Protein AF-A0A354PA41-F1 (afdb_monomer)

Secondary structure (DSSP, 8-state):
-THHHHHHHHHHHHHHHHHS-GGGS-HHHHHHHHHHHHHHHHHHHHTT-TT-HHHHHHHHHHHHHHHHHHHHHHHT-HHHHHHHHHHHHHHHHHHHHHH-

Sequence (100 aa):
MTEHIAKPAIEDLLYAINSKSAAKLDWERVKSKSLAISEVGNLQMLRGTRGQPERVAVSESLRDHGKSLFEVAESRDVAVAKSRLEAISENCTNCHRAYR

Radius of gyration: 13.38 Å; Cα contacts (8 Å, |Δi|>4): 105; chains: 1; bounding box: 33×23×35 Å

pLDDT: mean 90.57, std 8.16, range [57.62, 98.25]

Nearest PDB structures (foldseek):
  6dhz-assembly1_C-2  TM=7.092E-01  e=7.870E-03  Escherichia coli
  7n8o-assembly1_Q  TM=7.412E-01  e=2.430E-01  Synechocystis sp. PCC 6803 substr. Kazusa
  7a73-assembly1_A  TM=7.491E-01  e=7.758E-01  Nostoc sp. PCC 7120 = FACHB-418
  5zkb-assembly1_A  TM=6.213E-01  e=4.119E-01  Homo sapiens
  5zk8-assembly1_A  TM=7.309E-01  e=1.183E+00  Homo sapiens

Foldseek 3Di:
DLCVQLVVLLVQLCCQLVVDDLVPGPLVSQLVSLQSQLVSLVVQLVPDCVVPVVSNVLSNQSNVLSVVLNVVSVVSDSVVNVVSSVSNVVSVVVSVVVPD

Mean predicted aligned error: 3.65 Å

Structure (mmCIF, N/CA/C/O backbone):
data_AF-A0A354PA41-F1
#
_entry.id   AF-A0A354PA41-F1
#
loop_
_atom_site.group_PDB
_atom_site.id
_atom_site.type_symbol
_atom_site.label_atom_id
_atom_site.label_alt_id
_atom_site.label_comp_id
_atom_site.label_asym_id
_atom_site.label_entity_id
_atom_site.label_seq_id
_atom_site.pdbx_PDB_ins_code
_atom_site.Cartn_x
_atom_site.Cartn_y
_atom_site.Cartn_z
_atom_site.occupancy
_atom_site.B_iso_or_equiv
_atom_site.auth_seq_id
_atom_site.auth_comp_id
_atom_site.auth_asym_id
_atom_site.auth_atom_id
_atom_site.pdbx_PDB_model_num
ATOM 1 N N . MET A 1 1 ? 2.596 4.500 17.364 1.00 57.62 1 MET A N 1
ATOM 2 C CA . MET A 1 1 ? 3.365 3.249 17.148 1.00 57.62 1 MET A CA 1
ATOM 3 C C . MET A 1 1 ? 3.324 2.808 15.688 1.00 57.62 1 MET A C 1
ATOM 5 O O . MET A 1 1 ? 4.377 2.792 15.076 1.00 57.62 1 MET A O 1
ATOM 9 N N . THR A 1 2 ? 2.153 2.532 15.102 1.00 78.75 2 THR A N 1
ATOM 10 C CA . THR A 1 2 ? 2.010 2.185 13.667 1.00 78.75 2 THR A CA 1
ATOM 11 C C . THR A 1 2 ? 2.509 3.276 12.714 1.00 78.75 2 THR A C 1
ATOM 13 O O . THR A 1 2 ? 3.029 2.965 11.651 1.00 78.75 2 THR A O 1
ATOM 16 N N . GLU A 1 3 ? 2.442 4.547 13.112 1.00 81.25 3 GLU A N 1
ATOM 17 C CA . GLU A 1 3 ? 3.012 5.670 12.351 1.00 81.25 3 GLU A CA 1
ATOM 18 C C . GLU A 1 3 ? 4.522 5.535 12.097 1.00 81.25 3 GLU A C 1
ATOM 20 O O . GLU A 1 3 ? 4.982 5.877 11.012 1.00 81.25 3 GLU A O 1
ATOM 25 N N . HIS A 1 4 ? 5.287 4.966 13.038 1.00 87.12 4 HIS A N 1
ATOM 26 C CA . HIS A 1 4 ? 6.726 4.727 12.852 1.00 87.12 4 HIS A CA 1
ATOM 27 C C . HIS A 1 4 ? 7.023 3.603 11.849 1.00 87.12 4 HIS A C 1
ATOM 29 O O . HIS A 1 4 ? 8.166 3.455 11.434 1.00 87.12 4 HIS A O 1
ATOM 35 N N . ILE A 1 5 ? 6.009 2.826 11.457 1.00 89.88 5 ILE A N 1
ATOM 36 C CA . ILE A 1 5 ? 6.094 1.823 10.390 1.00 89.88 5 ILE A CA 1
ATOM 37 C C . ILE A 1 5 ? 5.605 2.445 9.077 1.00 89.88 5 ILE A C 1
ATOM 39 O O . ILE A 1 5 ? 6.304 2.400 8.068 1.00 89.88 5 ILE A O 1
ATOM 43 N N . ALA A 1 6 ? 4.421 3.066 9.097 1.00 91.44 6 ALA A N 1
ATOM 44 C CA . ALA A 1 6 ? 3.757 3.558 7.892 1.00 91.44 6 ALA A CA 1
ATOM 45 C C . ALA A 1 6 ? 4.466 4.748 7.243 1.00 91.44 6 ALA A C 1
ATOM 47 O O . ALA A 1 6 ? 4.643 4.758 6.028 1.00 91.44 6 ALA A O 1
ATOM 48 N N . LYS A 1 7 ? 4.889 5.740 8.037 1.00 91.62 7 LYS A N 1
ATOM 49 C CA . LYS A 1 7 ? 5.518 6.959 7.515 1.00 91.62 7 LYS A CA 1
ATOM 50 C C . LYS A 1 7 ? 6.789 6.665 6.703 1.00 91.62 7 LYS A C 1
ATOM 52 O O . LYS A 1 7 ? 6.803 7.018 5.526 1.00 91.62 7 LYS A O 1
ATOM 57 N N . PRO A 1 8 ? 7.810 5.972 7.248 1.00 94.75 8 PRO A N 1
ATOM 58 C CA . PRO A 1 8 ? 9.009 5.677 6.466 1.00 94.75 8 PRO A CA 1
ATOM 59 C C . PRO A 1 8 ? 8.721 4.751 5.277 1.00 94.75 8 PRO A C 1
ATOM 61 O O . PRO A 1 8 ? 9.397 4.845 4.257 1.00 94.75 8 PRO A O 1
ATOM 64 N N . ALA A 1 9 ? 7.718 3.869 5.367 1.00 94.81 9 ALA A N 1
ATOM 65 C CA . ALA A 1 9 ? 7.336 3.016 4.245 1.00 94.81 9 ALA A CA 1
ATOM 66 C C . ALA A 1 9 ? 6.716 3.809 3.083 1.00 94.81 9 ALA A C 1
ATOM 68 O O . ALA A 1 9 ? 7.098 3.588 1.936 1.00 94.81 9 ALA A O 1
ATOM 69 N N . ILE A 1 10 ? 5.817 4.756 3.365 1.00 93.56 10 ILE A N 1
ATOM 70 C CA . ILE A 1 10 ? 5.233 5.644 2.348 1.00 93.56 10 ILE A CA 1
ATOM 71 C C . ILE A 1 10 ? 6.293 6.559 1.735 1.00 93.56 10 ILE A C 1
ATOM 73 O O . ILE A 1 10 ? 6.335 6.691 0.515 1.00 93.56 10 ILE A O 1
ATOM 77 N N . GLU A 1 11 ? 7.171 7.154 2.544 1.00 93.06 11 GLU A N 1
ATOM 78 C CA . GLU A 1 11 ? 8.258 8.010 2.045 1.00 93.06 11 GLU A CA 1
ATOM 79 C C . GLU A 1 11 ? 9.199 7.232 1.110 1.00 93.06 11 GLU A C 1
ATOM 81 O O . GLU A 1 11 ? 9.528 7.704 0.019 1.00 93.06 11 GLU A O 1
ATOM 86 N N . ASP A 1 12 ? 9.558 6.000 1.485 1.00 93.00 12 ASP A N 1
ATOM 87 C CA . ASP A 1 12 ? 10.351 5.101 0.644 1.00 93.00 12 ASP A CA 1
ATOM 88 C C . ASP A 1 12 ? 9.647 4.752 -0.673 1.00 93.00 12 ASP A C 1
ATOM 90 O O . ASP A 1 12 ? 10.290 4.735 -1.724 1.00 93.00 12 ASP A O 1
ATOM 94 N N . LEU A 1 13 ? 8.342 4.461 -0.631 1.00 93.94 13 LEU A N 1
ATOM 95 C CA . LEU A 1 13 ? 7.548 4.140 -1.819 1.00 93.94 13 LEU A CA 1
ATOM 96 C C . LEU A 1 13 ? 7.436 5.342 -2.759 1.00 93.94 13 LEU A C 1
ATOM 98 O O . LEU A 1 13 ? 7.656 5.190 -3.961 1.00 93.94 13 LEU A O 1
ATOM 102 N N . LEU A 1 14 ? 7.169 6.535 -2.220 1.00 91.50 14 LEU A N 1
ATOM 103 C CA . LEU A 1 14 ? 7.128 7.790 -2.976 1.00 91.50 14 LEU A CA 1
ATOM 104 C C . LEU A 1 14 ? 8.461 8.057 -3.664 1.00 91.50 14 LEU A C 1
ATOM 106 O O . LEU A 1 14 ? 8.480 8.348 -4.860 1.00 91.50 14 LEU A O 1
ATOM 110 N N . TYR A 1 15 ? 9.573 7.903 -2.945 1.00 88.50 15 TYR A N 1
ATOM 111 C CA . TYR A 1 15 ? 10.895 8.041 -3.540 1.00 88.50 15 TYR A CA 1
ATOM 112 C C . TYR A 1 15 ? 11.131 6.985 -4.626 1.00 88.50 15 TYR A C 1
ATOM 114 O O . TYR A 1 15 ? 11.506 7.332 -5.746 1.00 88.50 15 TYR A O 1
ATOM 122 N N . ALA A 1 16 ? 10.889 5.704 -4.339 1.00 88.44 16 ALA A N 1
ATOM 123 C CA . ALA A 1 16 ? 11.184 4.606 -5.258 1.00 88.44 16 ALA A CA 1
ATOM 124 C C . ALA A 1 16 ? 10.370 4.681 -6.559 1.00 88.44 16 ALA A C 1
ATOM 126 O O . ALA A 1 16 ? 10.939 4.531 -7.641 1.00 88.44 16 ALA A O 1
ATOM 127 N N . ILE A 1 17 ? 9.061 4.925 -6.459 1.00 89.31 17 ILE A N 1
ATOM 128 C CA . ILE A 1 17 ? 8.123 4.866 -7.587 1.00 89.31 17 ILE A CA 1
ATOM 129 C C . ILE A 1 17 ? 8.170 6.144 -8.440 1.00 89.31 17 ILE A C 1
ATOM 131 O O . ILE A 1 17 ? 8.042 6.068 -9.664 1.00 89.31 17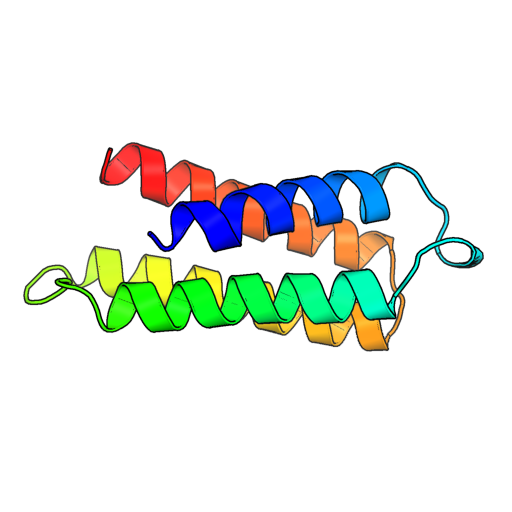 ILE A O 1
ATOM 135 N N . ASN A 1 18 ? 8.395 7.318 -7.838 1.00 85.75 18 ASN A N 1
ATOM 136 C CA . ASN A 1 18 ? 8.384 8.578 -8.590 1.00 85.75 18 ASN A CA 1
ATOM 137 C C . ASN A 1 18 ? 9.735 8.952 -9.207 1.00 85.75 18 ASN A C 1
ATOM 139 O O . ASN A 1 18 ? 9.754 9.693 -10.188 1.00 85.75 18 ASN A O 1
ATOM 143 N N . SER A 1 19 ? 10.857 8.445 -8.686 1.00 77.62 19 SE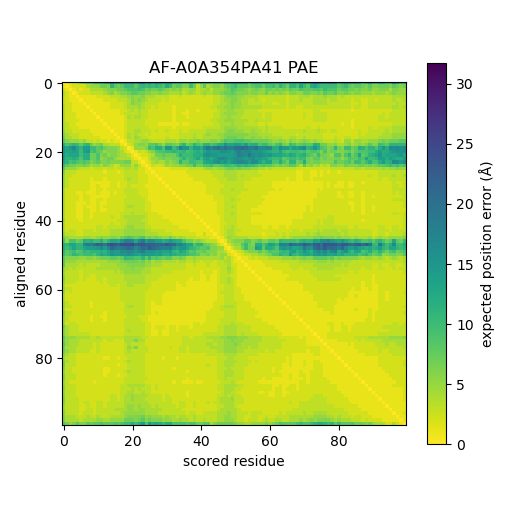R A N 1
ATOM 144 C CA . SER A 1 19 ? 12.193 8.849 -9.156 1.00 77.62 19 SER A CA 1
ATOM 145 C C . SER A 1 19 ? 12.793 7.962 -10.252 1.00 77.62 19 SER A C 1
ATOM 147 O O . SER A 1 19 ? 13.831 8.315 -10.817 1.00 77.62 19 SER A O 1
ATOM 149 N N . LYS A 1 20 ? 12.191 6.805 -10.569 1.00 72.94 20 LYS A N 1
ATOM 150 C CA . LYS A 1 20 ? 12.824 5.786 -11.424 1.00 72.94 20 LYS A CA 1
ATOM 151 C C . LYS A 1 20 ? 11.891 5.242 -12.506 1.00 72.94 20 LYS A C 1
ATOM 153 O O . LYS A 1 20 ? 10.681 5.156 -12.331 1.00 72.94 20 LYS A O 1
ATOM 158 N N . SER A 1 21 ? 12.479 4.836 -13.633 1.00 73.00 21 SER A N 1
ATOM 159 C CA . SER A 1 21 ? 11.792 4.011 -14.633 1.00 73.00 21 SER A CA 1
ATOM 160 C C . SER A 1 21 ? 11.644 2.566 -14.138 1.00 73.00 21 SER A C 1
ATOM 162 O O . SER A 1 21 ? 12.398 2.130 -13.267 1.00 73.00 21 SER A O 1
ATOM 164 N N . ALA A 1 22 ? 10.722 1.796 -14.730 1.00 72.62 22 ALA A N 1
ATOM 165 C CA . ALA A 1 22 ? 10.423 0.409 -14.338 1.00 72.62 22 ALA A CA 1
ATOM 166 C C . ALA A 1 22 ? 11.665 -0.489 -14.237 1.00 72.62 22 ALA A C 1
ATOM 168 O O . ALA A 1 22 ? 11.800 -1.276 -13.304 1.00 72.62 22 ALA A O 1
ATOM 169 N N . ALA A 1 23 ? 12.602 -0.332 -15.177 1.00 73.31 23 ALA A N 1
ATOM 170 C CA . ALA A 1 23 ? 13.842 -1.105 -15.233 1.00 73.31 23 ALA A CA 1
ATOM 171 C C . ALA A 1 23 ? 14.844 -0.755 -14.117 1.00 73.31 23 ALA A C 1
ATOM 173 O O . ALA A 1 23 ? 15.755 -1.528 -13.846 1.00 73.31 23 ALA A O 1
ATOM 174 N N . LYS A 1 24 ? 14.701 0.418 -13.487 1.00 80.12 24 LYS A N 1
ATOM 17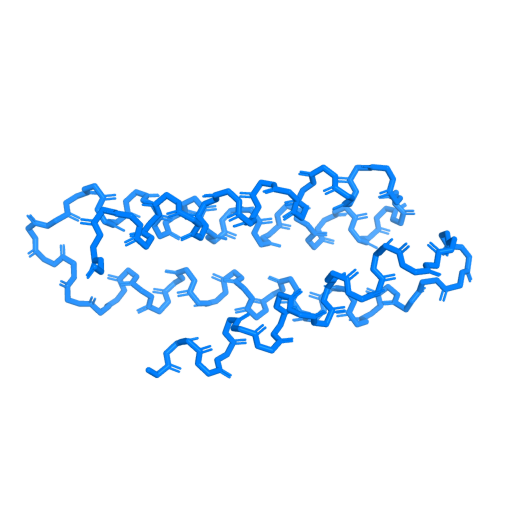5 C CA . LYS A 1 24 ? 15.587 0.915 -12.420 1.00 80.12 24 LYS A CA 1
ATOM 176 C C . LYS A 1 24 ? 14.940 0.840 -11.034 1.00 80.12 24 LYS A C 1
ATOM 178 O O . LYS A 1 24 ? 15.595 1.154 -10.038 1.00 80.12 24 LYS A O 1
ATOM 183 N N . LEU A 1 25 ? 13.660 0.480 -10.974 1.00 86.38 25 LEU A N 1
ATOM 184 C CA . LEU A 1 25 ? 12.903 0.336 -9.741 1.00 86.38 25 LEU A CA 1
ATOM 185 C C . LEU A 1 25 ? 13.353 -0.919 -8.993 1.00 86.38 25 LEU A C 1
ATOM 187 O O . LEU A 1 25 ? 13.440 -2.008 -9.556 1.00 86.38 25 LEU A O 1
ATOM 191 N N . ASP A 1 26 ? 13.635 -0.746 -7.706 1.00 91.25 26 ASP A N 1
ATOM 192 C CA . ASP A 1 26 ? 13.881 -1.860 -6.798 1.00 91.25 26 ASP A CA 1
ATOM 193 C C . ASP A 1 26 ? 12.526 -2.444 -6.382 1.00 91.25 26 ASP A C 1
ATOM 195 O O . ASP A 1 26 ? 11.891 -1.996 -5.425 1.00 91.25 26 ASP A O 1
ATOM 199 N N . TRP A 1 27 ? 12.045 -3.401 -7.173 1.00 93.25 27 TRP A N 1
ATOM 200 C CA . TRP A 1 27 ? 10.728 -4.003 -6.985 1.00 93.25 27 TRP A CA 1
ATOM 201 C C . TRP A 1 27 ? 10.615 -4.803 -5.687 1.00 93.25 27 TRP A C 1
ATOM 203 O O . TRP A 1 27 ? 9.533 -4.843 -5.109 1.00 93.25 27 TRP A O 1
ATOM 213 N N . GLU A 1 28 ? 11.705 -5.380 -5.174 1.00 94.81 28 GLU A N 1
ATOM 214 C CA . GLU A 1 28 ? 11.678 -6.062 -3.872 1.00 94.81 28 GLU A CA 1
ATOM 215 C C . GLU A 1 28 ? 11.513 -5.060 -2.725 1.00 94.81 28 GLU A C 1
ATOM 217 O O . GLU A 1 28 ? 10.769 -5.301 -1.765 1.00 94.81 28 GLU A O 1
ATOM 222 N N . ARG A 1 29 ? 12.116 -3.871 -2.849 1.00 94.19 29 ARG A N 1
ATOM 223 C CA . ARG A 1 29 ? 11.831 -2.768 -1.927 1.00 94.19 29 ARG A CA 1
ATOM 224 C C . ARG A 1 29 ? 10.370 -2.329 -2.013 1.00 94.19 29 ARG A C 1
ATOM 226 O O . ARG A 1 29 ? 9.742 -2.178 -0.971 1.00 94.19 29 ARG A O 1
ATOM 233 N N . VAL A 1 30 ? 9.795 -2.174 -3.208 1.00 95.56 30 VAL A N 1
ATOM 234 C CA . VAL A 1 30 ? 8.368 -1.813 -3.339 1.00 95.56 30 VAL A CA 1
ATOM 235 C C . VAL A 1 30 ? 7.475 -2.865 -2.684 1.00 95.56 30 VAL A C 1
ATOM 237 O O . VAL A 1 30 ? 6.621 -2.515 -1.869 1.00 95.56 30 VAL A O 1
ATOM 240 N N . LYS A 1 31 ? 7.709 -4.151 -2.958 1.00 96.94 31 LYS A N 1
ATOM 241 C CA . LYS A 1 31 ? 6.961 -5.257 -2.348 1.00 96.94 31 LYS A CA 1
ATOM 242 C C . LYS A 1 31 ? 7.041 -5.241 -0.822 1.00 96.94 31 LYS A C 1
ATOM 244 O O . LYS A 1 31 ? 6.011 -5.219 -0.151 1.00 96.94 31 LYS A O 1
ATOM 249 N N . SER A 1 32 ? 8.250 -5.192 -0.262 1.00 97.12 32 SER A N 1
ATOM 250 C CA . SER A 1 32 ? 8.444 -5.216 1.196 1.00 97.12 32 SER A CA 1
ATOM 251 C C . SER A 1 32 ? 7.780 -4.031 1.905 1.00 97.12 32 SER A C 1
ATOM 253 O O . SER A 1 32 ? 7.146 -4.210 2.946 1.00 97.12 32 SER A O 1
ATOM 255 N N . LYS A 1 33 ? 7.854 -2.822 1.334 1.00 97.62 33 LYS A N 1
ATOM 256 C CA . LYS A 1 33 ? 7.190 -1.640 1.905 1.00 97.62 33 LYS A CA 1
ATOM 257 C C . LYS A 1 33 ? 5.671 -1.701 1.765 1.00 97.62 33 LYS A C 1
ATOM 259 O O . LYS A 1 33 ? 4.972 -1.304 2.691 1.00 97.62 33 LYS A O 1
ATOM 264 N N . SER A 1 34 ? 5.162 -2.263 0.672 1.00 97.50 34 SER A N 1
ATOM 265 C CA . SER A 1 34 ? 3.722 -2.471 0.471 1.00 97.50 34 SER A CA 1
ATOM 266 C C . SER A 1 34 ? 3.137 -3.443 1.502 1.00 97.50 34 SER A C 1
ATOM 268 O O . SER A 1 34 ? 2.094 -3.163 2.092 1.00 97.50 34 SER A O 1
ATOM 270 N N . LEU A 1 35 ? 3.856 -4.529 1.813 1.00 97.25 35 LEU A N 1
ATOM 271 C CA . LEU A 1 35 ? 3.481 -5.452 2.891 1.00 97.25 35 LEU A CA 1
ATOM 272 C C . LEU A 1 35 ? 3.482 -4.773 4.263 1.00 97.25 35 LEU A C 1
ATOM 274 O O . LEU A 1 35 ? 2.551 -4.970 5.040 1.00 97.25 35 LEU A O 1
ATOM 278 N N . ALA A 1 36 ? 4.481 -3.935 4.553 1.00 97.25 36 ALA A N 1
ATOM 279 C CA . ALA A 1 36 ? 4.517 -3.181 5.805 1.00 97.25 36 ALA A CA 1
ATOM 280 C C . ALA A 1 36 ? 3.294 -2.255 5.956 1.00 97.25 36 ALA A C 1
ATOM 282 O O . ALA A 1 36 ? 2.728 -2.164 7.044 1.00 97.25 36 ALA A O 1
ATOM 283 N N . ILE A 1 37 ? 2.848 -1.609 4.871 1.00 97.31 37 ILE A N 1
ATOM 284 C CA . ILE 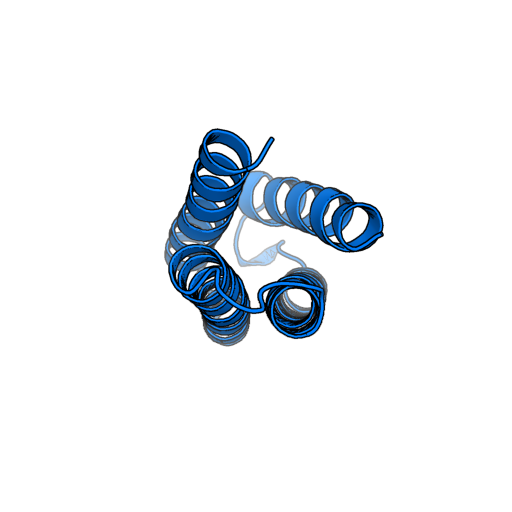A 1 37 ? 1.610 -0.812 4.863 1.00 97.31 37 ILE A CA 1
ATOM 285 C C . ILE A 1 37 ? 0.380 -1.690 5.089 1.00 97.31 37 ILE A C 1
ATOM 287 O O . ILE A 1 37 ? -0.465 -1.344 5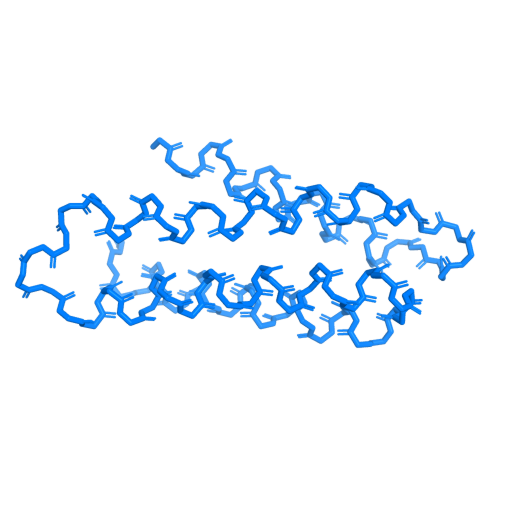.917 1.00 97.31 37 ILE A O 1
ATOM 291 N N . SER A 1 38 ? 0.305 -2.837 4.411 1.00 97.81 38 SER A N 1
ATOM 292 C CA . SER A 1 38 ? -0.799 -3.779 4.597 1.00 97.81 38 SER A CA 1
ATOM 293 C C . SER A 1 38 ? -0.930 -4.201 6.065 1.00 97.81 38 SER A C 1
ATOM 295 O O . SER A 1 38 ? -2.024 -4.196 6.632 1.00 97.81 38 SER A O 1
ATOM 297 N N . GLU A 1 39 ? 0.196 -4.512 6.706 1.00 96.25 39 GLU A N 1
ATOM 298 C CA . GLU A 1 39 ? 0.218 -4.949 8.100 1.00 96.25 39 GLU A CA 1
ATOM 299 C C . GLU A 1 39 ? -0.101 -3.819 9.084 1.00 96.25 39 GLU A C 1
ATOM 301 O O . GLU A 1 39 ? -0.724 -4.048 10.121 1.00 96.25 39 GLU A O 1
ATOM 306 N N . VAL A 1 40 ? 0.223 -2.567 8.749 1.00 94.81 40 VAL A N 1
ATOM 307 C CA . VAL A 1 40 ? -0.269 -1.422 9.524 1.00 94.81 40 VAL A CA 1
ATOM 308 C C . VAL A 1 40 ? -1.799 -1.383 9.533 1.00 94.81 40 VAL A C 1
ATOM 310 O O . VAL A 1 40 ? -2.367 -1.145 10.598 1.00 94.81 40 VAL A O 1
ATOM 313 N N . GLY A 1 41 ? -2.465 -1.652 8.406 1.00 94.31 41 GLY A N 1
ATOM 314 C CA . GLY A 1 41 ? -3.928 -1.769 8.353 1.00 94.31 41 GLY A CA 1
ATOM 315 C C . GLY A 1 41 ? -4.463 -2.818 9.336 1.00 94.31 41 GLY A C 1
ATOM 316 O O . GLY A 1 41 ? -5.334 -2.513 10.154 1.00 94.31 41 GLY A O 1
ATOM 317 N N . ASN A 1 42 ? -3.860 -4.013 9.352 1.00 94.44 42 ASN A N 1
ATOM 318 C CA . ASN A 1 42 ? -4.188 -5.073 10.317 1.00 94.44 42 ASN A CA 1
ATOM 319 C C . ASN A 1 42 ? -4.024 -4.613 11.772 1.00 94.44 42 ASN A C 1
ATOM 321 O O . ASN A 1 42 ? -4.938 -4.750 12.590 1.00 94.44 42 ASN A O 1
ATOM 325 N N . LEU A 1 43 ? -2.882 -4.008 12.098 1.00 93.06 43 LEU A N 1
ATOM 326 C CA . LEU A 1 43 ? -2.595 -3.529 13.449 1.00 93.06 43 LEU A CA 1
ATOM 327 C C . LEU A 1 43 ? -3.553 -2.423 13.908 1.00 93.06 43 LEU A C 1
ATOM 329 O O . LEU A 1 43 ? -3.835 -2.330 15.103 1.00 93.06 43 LEU A O 1
ATOM 333 N N . GLN A 1 44 ? -4.046 -1.582 12.995 1.00 89.31 44 GLN A N 1
ATOM 334 C CA . GLN A 1 44 ? -5.030 -0.547 13.321 1.00 89.31 44 GLN A CA 1
ATOM 335 C C . GLN A 1 44 ? -6.393 -1.150 13.653 1.00 89.31 44 GLN A C 1
ATOM 337 O O . GLN A 1 44 ? -7.016 -0.717 14.618 1.00 89.31 44 GLN A O 1
ATOM 342 N N . MET A 1 45 ? -6.819 -2.195 12.939 1.00 89.88 45 MET A N 1
ATOM 343 C CA . MET A 1 45 ? -8.063 -2.903 13.256 1.00 89.88 45 MET A CA 1
ATOM 344 C C . MET A 1 45 ? -8.018 -3.565 14.636 1.00 89.88 45 MET A C 1
ATOM 346 O O . MET A 1 45 ? -8.997 -3.497 15.376 1.00 89.88 45 MET A O 1
ATOM 350 N N . LEU A 1 46 ? -6.875 -4.148 15.015 1.00 86.25 46 LEU A N 1
ATOM 351 C CA . LEU A 1 46 ? -6.685 -4.777 16.329 1.00 86.25 46 LEU A CA 1
ATOM 352 C C . LEU A 1 46 ? -6.648 -3.762 17.484 1.00 86.25 46 LEU A C 1
ATOM 354 O O . LEU A 1 46 ? -6.912 -4.113 18.636 1.00 86.25 46 LEU A O 1
ATOM 358 N N . ARG A 1 47 ? -6.305 -2.499 17.207 1.00 75.50 47 ARG A N 1
ATOM 359 C CA . ARG A 1 47 ? -6.125 -1.461 18.227 1.00 75.50 47 ARG A CA 1
ATOM 360 C C . ARG A 1 47 ? -7.348 -0.559 18.335 1.00 75.50 47 ARG A C 1
ATOM 362 O O . ARG A 1 47 ? -7.458 0.448 17.648 1.00 75.50 47 ARG A O 1
ATOM 369 N N . GLY A 1 48 ? -8.202 -0.845 19.317 1.00 62.16 48 GLY A N 1
ATOM 370 C CA . GLY A 1 48 ? -9.088 0.171 19.900 1.00 62.16 48 GLY A CA 1
ATOM 371 C C . GLY A 1 48 ? -10.148 0.749 18.956 1.00 62.16 48 GLY A C 1
ATOM 372 O O . GLY A 1 48 ? -10.601 1.869 19.171 1.00 62.16 48 GLY A O 1
ATOM 373 N N . THR A 1 49 ? -10.565 -0.006 17.943 1.00 67.19 49 THR A N 1
ATOM 374 C CA . THR A 1 49 ? -11.669 0.340 17.030 1.00 67.19 49 THR A CA 1
ATOM 375 C C . THR A 1 49 ? -13.034 -0.129 17.543 1.00 67.19 49 THR A C 1
ATOM 377 O O . THR A 1 49 ? -14.031 -0.053 16.828 1.00 67.19 49 THR A O 1
ATOM 380 N N . ARG A 1 50 ? -13.116 -0.625 18.786 1.00 71.31 50 ARG A N 1
ATOM 381 C CA . ARG A 1 50 ? -14.367 -1.127 19.367 1.00 71.31 50 ARG A CA 1
ATOM 382 C C . ARG A 1 50 ? -15.414 -0.007 19.374 1.00 71.31 50 ARG A C 1
ATOM 384 O O . ARG A 1 50 ? -15.229 1.000 20.048 1.00 71.31 50 ARG A O 1
ATOM 391 N N . GLY A 1 51 ? -16.490 -0.198 18.612 1.00 79.12 51 GLY A N 1
ATOM 392 C CA . GLY A 1 51 ? -17.550 0.801 18.429 1.00 79.12 51 GLY A CA 1
ATOM 393 C C . GLY A 1 51 ? -17.259 1.892 17.388 1.00 79.12 51 GLY A C 1
ATOM 394 O O . GLY A 1 51 ? -18.017 2.847 17.325 1.00 79.12 51 GLY A O 1
ATOM 395 N N . GLN A 1 52 ? -16.195 1.767 16.585 1.00 87.38 52 GLN A N 1
ATOM 396 C CA . GLN A 1 52 ? -15.836 2.693 15.497 1.00 87.38 52 GLN A CA 1
ATOM 397 C C . GLN A 1 52 ? -15.779 1.940 14.152 1.00 87.38 52 GLN A C 1
ATOM 399 O O . GLN A 1 52 ? -14.684 1.710 13.625 1.00 87.38 52 GLN A O 1
ATOM 404 N N . PRO A 1 53 ? -16.927 1.493 13.606 1.00 89.00 53 PRO A N 1
ATOM 405 C CA . PRO A 1 53 ? -16.966 0.710 12.369 1.00 89.00 53 PRO A CA 1
ATOM 406 C C . PRO A 1 53 ? -16.357 1.455 11.173 1.00 89.00 53 PRO A C 1
ATOM 408 O O . PRO A 1 53 ? -15.698 0.839 10.340 1.00 89.00 53 PRO A O 1
ATOM 411 N N . GLU A 1 54 ? -16.472 2.782 11.118 1.00 89.94 54 GLU A N 1
ATOM 412 C CA . GLU A 1 54 ? -15.864 3.596 10.063 1.00 89.94 54 GLU A CA 1
ATOM 413 C C . GLU A 1 54 ? -14.332 3.547 10.134 1.00 89.94 54 GLU A C 1
ATOM 415 O O . GLU A 1 54 ? -13.646 3.516 9.113 1.00 89.94 54 GLU A O 1
ATOM 420 N N . ARG A 1 55 ? -13.770 3.495 11.347 1.00 89.25 55 ARG A N 1
ATOM 421 C CA . ARG A 1 55 ? -12.322 3.373 11.550 1.00 89.25 55 ARG A CA 1
ATOM 422 C C . ARG A 1 55 ? -11.813 1.980 11.185 1.00 89.25 55 ARG A C 1
ATOM 424 O O . ARG A 1 55 ? -10.690 1.865 10.691 1.00 89.25 55 ARG A O 1
ATOM 431 N N . VAL A 1 56 ? -12.624 0.940 11.401 1.00 91.56 56 VAL A N 1
ATOM 432 C CA . VAL A 1 56 ? -12.336 -0.412 10.896 1.00 91.56 56 VAL A CA 1
ATOM 433 C C . VAL A 1 56 ? -12.290 -0.388 9.372 1.00 91.56 56 VAL A C 1
ATOM 435 O O . VAL A 1 56 ? -11.259 -0.751 8.816 1.00 91.56 56 VAL A O 1
ATOM 438 N N . ALA A 1 57 ? -13.320 0.147 8.713 1.00 92.56 57 ALA A N 1
ATOM 439 C CA . ALA A 1 57 ? -13.401 0.191 7.252 1.00 92.56 57 ALA A CA 1
ATOM 440 C C . ALA A 1 57 ? -12.211 0.927 6.608 1.00 92.56 57 ALA A C 1
ATOM 442 O O . ALA A 1 57 ? -11.599 0.430 5.668 1.00 92.56 57 ALA A O 1
ATOM 443 N N . VAL A 1 58 ? -11.804 2.082 7.147 1.00 92.94 58 VAL A N 1
ATOM 444 C CA . VAL A 1 58 ? -10.629 2.817 6.632 1.00 92.94 58 VAL A CA 1
ATOM 445 C C . VAL A 1 58 ? -9.313 2.052 6.868 1.00 92.94 58 VAL A C 1
ATOM 447 O O . VAL A 1 58 ? -8.363 2.170 6.088 1.00 92.94 58 VAL A O 1
ATOM 450 N N . SER A 1 59 ? -9.243 1.242 7.928 1.00 93.56 59 SER A N 1
ATOM 451 C CA . SER A 1 59 ? -8.087 0.378 8.205 1.00 93.56 59 SER A CA 1
ATOM 452 C C . SER A 1 59 ? -8.046 -0.846 7.280 1.00 93.56 59 SER A C 1
ATOM 454 O O . SER A 1 59 ? -6.962 -1.234 6.841 1.00 93.56 59 SER A O 1
ATOM 456 N N . GLU A 1 60 ? -9.205 -1.415 6.937 1.00 95.44 60 GLU A N 1
ATOM 457 C CA . GLU A 1 60 ? -9.348 -2.460 5.914 1.00 95.44 60 GLU A CA 1
ATOM 458 C C . GLU A 1 60 ? -8.929 -1.942 4.539 1.00 95.44 60 GLU A C 1
ATOM 460 O O . GLU A 1 60 ? -8.096 -2.566 3.885 1.00 95.44 60 GLU A O 1
ATOM 465 N N . SER A 1 61 ? -9.394 -0.752 4.148 1.00 96.25 61 SER A N 1
ATOM 466 C CA . SER A 1 61 ? -8.963 -0.110 2.903 1.00 96.25 61 SER A CA 1
ATOM 467 C C . SER A 1 61 ? -7.447 0.087 2.854 1.00 96.25 61 SER A C 1
ATOM 469 O O . SER A 1 61 ? -6.824 -0.190 1.831 1.00 96.25 61 SER A O 1
ATOM 471 N N . LEU A 1 62 ? -6.808 0.492 3.964 1.00 96.00 62 LEU A N 1
ATOM 472 C CA . LEU A 1 62 ? -5.345 0.610 4.016 1.00 96.00 62 LEU A CA 1
ATOM 473 C C . LEU A 1 62 ? -4.647 -0.735 3.779 1.00 96.00 62 LEU A C 1
ATOM 475 O O . LEU A 1 62 ? -3.669 -0.796 3.027 1.00 96.00 62 LEU A O 1
ATOM 479 N N . ARG A 1 63 ? -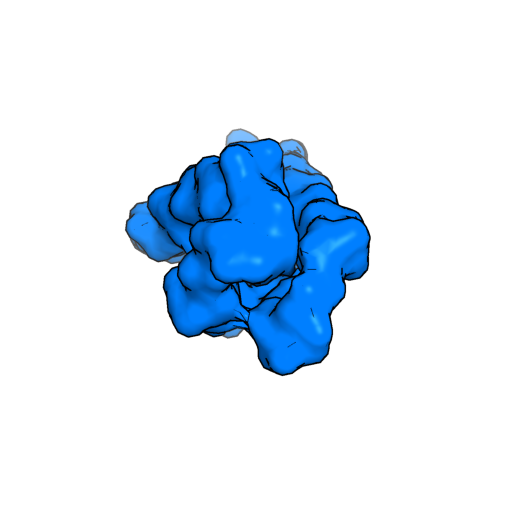5.150 -1.802 4.416 1.00 97.25 63 ARG A N 1
ATOM 480 C CA . ARG A 1 63 ? -4.653 -3.170 4.225 1.00 97.25 63 ARG A CA 1
ATOM 481 C C . ARG A 1 63 ? -4.736 -3.561 2.750 1.00 97.25 63 ARG A C 1
ATOM 483 O O . ARG A 1 63 ? -3.744 -3.985 2.158 1.00 97.25 63 ARG A O 1
ATOM 490 N N . ASP A 1 64 ? -5.906 -3.369 2.155 1.00 98.25 64 ASP A N 1
ATOM 491 C CA . ASP A 1 64 ? -6.206 -3.816 0.798 1.00 98.25 64 ASP A CA 1
ATOM 492 C C . ASP A 1 64 ? -5.433 -3.013 -0.256 1.00 98.25 64 ASP A C 1
ATOM 494 O O . ASP A 1 64 ? -4.926 -3.589 -1.220 1.00 98.25 64 ASP A O 1
ATOM 498 N N . HIS A 1 65 ? -5.233 -1.709 -0.049 1.00 98.00 65 HIS A N 1
ATOM 499 C CA . HIS A 1 65 ? -4.358 -0.908 -0.906 1.00 98.00 65 HIS A CA 1
ATOM 500 C C . HIS A 1 65 ? -2.892 -1.353 -0.827 1.00 98.00 65 HIS A C 1
ATOM 502 O O . HIS A 1 65 ? -2.235 -1.460 -1.865 1.00 98.00 65 HIS A O 1
ATOM 508 N N . GLY A 1 66 ? -2.383 -1.660 0.373 1.00 97.62 66 GLY A N 1
ATOM 509 C CA . GLY A 1 66 ? -1.034 -2.208 0.549 1.00 97.62 66 GLY A CA 1
ATOM 510 C C . GLY A 1 66 ? -0.856 -3.545 -0.178 1.00 97.62 66 GLY A C 1
ATOM 511 O O . GLY A 1 66 ? 0.118 -3.729 -0.909 1.00 97.62 66 GLY A O 1
ATOM 512 N N . LYS A 1 67 ? -1.833 -4.450 -0.055 1.00 98.25 67 LYS A N 1
ATOM 513 C CA . LYS A 1 67 ? -1.855 -5.719 -0.796 1.00 98.25 67 LYS A CA 1
ATOM 514 C C . LYS A 1 67 ? -1.907 -5.501 -2.312 1.00 98.25 67 LYS A C 1
ATOM 516 O O . LYS A 1 67 ? -1.119 -6.099 -3.038 1.00 98.25 67 LYS A O 1
ATOM 521 N N . SER A 1 68 ? -2.774 -4.614 -2.793 1.00 98.12 68 SER A N 1
ATOM 522 C CA . SER A 1 68 ? -2.892 -4.339 -4.229 1.00 98.12 68 SER A CA 1
ATOM 523 C C . SER A 1 68 ? -1.602 -3.756 -4.815 1.00 98.12 68 SER A C 1
ATOM 525 O O . SER A 1 68 ? -1.208 -4.122 -5.921 1.00 98.12 68 SER A O 1
ATOM 527 N N . LEU A 1 69 ? -0.899 -2.885 -4.082 1.00 97.94 69 LEU A N 1
ATOM 528 C CA . LEU A 1 69 ? 0.398 -2.372 -4.531 1.00 97.94 69 LEU A CA 1
ATOM 529 C C . LEU A 1 69 ? 1.468 -3.473 -4.574 1.00 97.94 69 LEU A C 1
ATOM 531 O O . LEU A 1 69 ? 2.297 -3.468 -5.482 1.00 97.94 69 LEU A O 1
ATOM 535 N N . PHE A 1 70 ? 1.437 -4.430 -3.641 1.00 97.81 70 PHE A N 1
ATOM 536 C CA . PHE A 1 70 ? 2.315 -5.600 -3.687 1.00 97.81 70 PHE A CA 1
ATOM 537 C C . PHE A 1 70 ? 2.091 -6.423 -4.965 1.00 97.81 70 PHE A C 1
ATOM 539 O O . PHE A 1 70 ? 3.053 -6.687 -5.680 1.00 97.81 70 PHE A O 1
ATOM 546 N N . GLU A 1 71 ? 0.841 -6.755 -5.295 1.00 97.25 71 GLU A N 1
ATOM 547 C CA . GLU A 1 71 ? 0.488 -7.532 -6.498 1.00 97.25 71 GLU A CA 1
ATOM 548 C C . GLU A 1 71 ? 0.936 -6.815 -7.787 1.00 97.25 71 GLU A C 1
ATOM 550 O O . GLU A 1 71 ? 1.504 -7.413 -8.699 1.00 97.25 71 GLU A O 1
ATOM 555 N N . VAL A 1 72 ? 0.764 -5.493 -7.848 1.00 95.81 72 VAL A N 1
ATOM 556 C CA . VAL A 1 72 ? 1.239 -4.677 -8.978 1.00 95.81 72 VAL A CA 1
ATOM 557 C C . VAL A 1 72 ? 2.770 -4.614 -9.041 1.00 95.81 72 VAL A C 1
ATOM 559 O O . VAL A 1 72 ? 3.360 -4.561 -10.120 1.00 95.81 72 VAL A O 1
ATOM 562 N N . ALA A 1 73 ? 3.449 -4.653 -7.896 1.00 94.69 73 ALA A N 1
ATOM 563 C CA . ALA A 1 73 ? 4.904 -4.724 -7.858 1.00 94.69 73 ALA A CA 1
ATOM 564 C C . ALA A 1 73 ? 5.443 -6.076 -8.366 1.00 94.69 73 ALA A C 1
ATOM 566 O O . ALA A 1 73 ? 6.575 -6.131 -8.853 1.00 94.69 73 ALA A O 1
ATOM 567 N N . GLU A 1 74 ? 4.652 -7.153 -8.309 1.00 94.38 74 GLU A N 1
ATOM 568 C CA . GLU A 1 74 ? 4.990 -8.432 -8.946 1.00 94.38 74 GLU A CA 1
ATOM 569 C C . GLU A 1 74 ? 4.916 -8.342 -10.473 1.00 94.38 74 GLU A C 1
ATOM 571 O O . GLU A 1 74 ? 5.818 -8.839 -11.152 1.00 94.38 74 GLU A O 1
ATOM 576 N N . SER A 1 75 ? 3.910 -7.644 -11.013 1.00 93.75 75 SER A N 1
ATOM 577 C CA . SER A 1 75 ? 3.791 -7.399 -12.458 1.00 93.75 75 SER A CA 1
ATOM 578 C C . SER A 1 75 ? 4.729 -6.304 -12.981 1.00 93.75 75 SER A C 1
ATOM 580 O O . SER A 1 75 ? 4.910 -6.179 -14.192 1.00 93.75 75 SER A O 1
ATOM 582 N N . ARG A 1 76 ? 5.368 -5.541 -12.080 1.00 93.25 76 ARG A N 1
ATOM 583 C CA . ARG A 1 76 ? 6.326 -4.459 -12.377 1.00 93.25 76 ARG A CA 1
ATOM 584 C C . ARG A 1 76 ? 5.741 -3.333 -13.238 1.00 93.25 76 ARG A C 1
ATOM 586 O O . ARG A 1 76 ? 6.466 -2.665 -13.982 1.00 93.25 76 ARG A O 1
ATOM 593 N N . ASP A 1 77 ? 4.439 -3.095 -13.120 1.00 92.12 77 ASP A N 1
ATOM 594 C CA . ASP A 1 77 ? 3.756 -2.017 -13.832 1.00 92.12 77 ASP A CA 1
ATOM 595 C C . ASP A 1 77 ? 3.878 -0.697 -13.058 1.00 92.12 77 ASP A C 1
ATOM 597 O O . ASP A 1 77 ? 3.224 -0.477 -12.040 1.00 92.12 77 ASP A O 1
ATOM 601 N N . VAL A 1 78 ? 4.729 0.209 -13.543 1.00 91.56 78 VAL A N 1
ATOM 602 C CA . VAL A 1 78 ? 4.979 1.500 -12.878 1.00 91.56 78 VAL A CA 1
ATOM 603 C C . VAL A 1 78 ? 3.773 2.423 -12.917 1.00 91.56 78 VAL A C 1
ATOM 605 O O . VAL A 1 78 ? 3.550 3.160 -11.957 1.00 91.56 78 VAL A O 1
ATOM 608 N N . ALA A 1 79 ? 3.016 2.428 -14.014 1.00 92.00 79 ALA A N 1
ATOM 609 C CA . ALA A 1 79 ? 1.873 3.322 -14.145 1.00 92.00 79 ALA A CA 1
ATOM 610 C C . ALA A 1 79 ? 0.784 2.915 -13.150 1.00 92.00 79 ALA A C 1
ATOM 612 O O . ALA A 1 79 ? 0.264 3.753 -12.410 1.00 92.00 79 ALA A O 1
ATOM 613 N N . VAL A 1 80 ? 0.518 1.612 -13.056 1.00 94.50 80 VAL A N 1
ATOM 614 C CA . VAL A 1 80 ? -0.436 1.083 -12.081 1.00 94.50 80 VAL A CA 1
ATOM 615 C C . VAL A 1 80 ? 0.110 1.232 -10.656 1.00 94.50 80 VAL A C 1
ATOM 617 O O . VAL A 1 80 ? -0.645 1.620 -9.765 1.00 94.50 80 VAL A O 1
ATOM 620 N N . ALA A 1 81 ? 1.413 1.028 -10.422 1.00 94.56 81 ALA A N 1
ATOM 621 C CA . ALA A 1 81 ? 2.018 1.202 -9.097 1.00 94.56 81 ALA A CA 1
ATOM 622 C C . ALA A 1 81 ? 1.874 2.642 -8.583 1.00 94.56 81 ALA A C 1
ATOM 624 O O . ALA A 1 81 ? 1.568 2.845 -7.409 1.00 94.56 81 ALA A O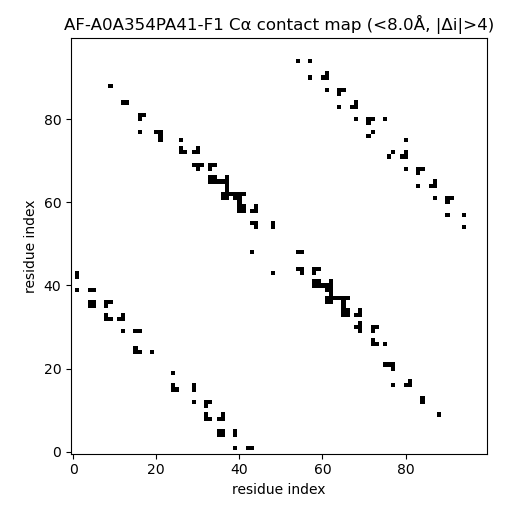 1
ATOM 625 N N . LYS A 1 82 ? 2.030 3.643 -9.461 1.00 94.62 82 LYS A N 1
ATOM 626 C CA . LYS A 1 82 ? 1.783 5.058 -9.136 1.00 94.62 82 LYS A CA 1
ATOM 627 C C . LYS A 1 82 ? 0.342 5.291 -8.695 1.00 94.62 82 LYS A C 1
ATOM 629 O O . LYS A 1 82 ? 0.127 5.805 -7.603 1.00 94.62 82 LYS A O 1
ATOM 634 N N . SER A 1 83 ? -0.625 4.818 -9.480 1.00 95.69 83 SER A N 1
ATOM 635 C CA . SER A 1 83 ? -2.048 4.933 -9.133 1.00 95.69 83 SER A CA 1
ATOM 636 C C . SER A 1 83 ? -2.384 4.252 -7.797 1.00 95.69 83 SER A C 1
ATOM 638 O O . SER A 1 83 ? -3.161 4.775 -7.000 1.00 95.69 83 SER A O 1
ATOM 640 N N . ARG A 1 84 ? -1.779 3.095 -7.497 1.00 96.38 84 ARG A N 1
ATOM 641 C CA . ARG A 1 84 ? -1.976 2.417 -6.203 1.00 96.38 84 ARG A CA 1
ATOM 642 C C . ARG A 1 84 ? -1.325 3.160 -5.039 1.00 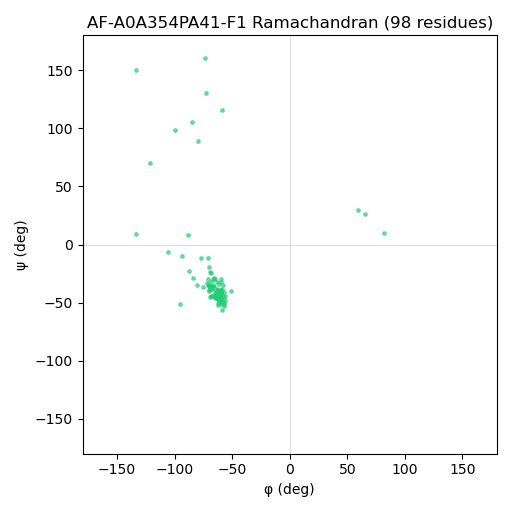96.38 84 ARG A C 1
ATOM 644 O O . ARG A 1 84 ? -1.902 3.201 -3.955 1.00 96.38 84 ARG A O 1
ATOM 651 N N . LEU A 1 85 ? -0.169 3.781 -5.252 1.00 95.56 85 LEU A N 1
ATOM 652 C CA . LEU A 1 85 ? 0.474 4.614 -4.238 1.00 95.56 85 LEU A CA 1
ATOM 653 C C . LEU A 1 85 ? -0.325 5.893 -3.933 1.00 95.56 85 LEU A C 1
ATOM 655 O O . LEU A 1 85 ? -0.389 6.322 -2.777 1.00 95.56 85 LEU A O 1
ATOM 659 N N . GLU A 1 86 ? -0.963 6.483 -4.942 1.00 95.38 86 GLU A N 1
ATOM 660 C CA . GLU A 1 86 ? -1.888 7.607 -4.765 1.00 95.38 86 GLU A CA 1
ATOM 661 C C . GLU A 1 86 ? -3.079 7.202 -3.887 1.00 95.38 86 GLU A C 1
ATOM 663 O O . GLU A 1 86 ? -3.367 7.893 -2.912 1.00 95.38 86 GLU A O 1
ATOM 668 N N . ALA A 1 87 ? -3.681 6.034 -4.137 1.00 96.38 87 ALA A N 1
ATOM 669 C CA . ALA A 1 87 ? -4.777 5.511 -3.315 1.00 96.38 87 ALA A CA 1
ATOM 670 C C . ALA A 1 87 ? -4.374 5.291 -1.841 1.00 96.38 87 ALA A C 1
ATOM 672 O O . ALA A 1 87 ? -5.125 5.640 -0.930 1.00 96.38 87 ALA A O 1
ATOM 673 N N . ILE A 1 88 ? -3.161 4.780 -1.578 1.00 96.00 88 ILE A N 1
ATOM 674 C CA . ILE A 1 88 ? -2.622 4.682 -0.207 1.00 96.00 88 ILE A CA 1
ATOM 675 C C . ILE A 1 88 ? -2.521 6.076 0.428 1.00 96.00 88 ILE A C 1
ATOM 677 O O . ILE A 1 88 ? -2.943 6.271 1.570 1.00 96.00 88 ILE A O 1
ATOM 681 N N . SER A 1 89 ? -1.978 7.050 -0.306 1.00 94.19 89 SER A N 1
ATOM 682 C CA . SER A 1 89 ? -1.779 8.421 0.188 1.00 94.19 89 SER A CA 1
ATOM 683 C C . SER A 1 89 ? -3.105 9.125 0.494 1.00 94.19 89 SER A C 1
ATOM 685 O O . SER A 1 89 ? -3.232 9.817 1.512 1.00 94.19 89 SER A O 1
ATOM 687 N N . GLU A 1 90 ? -4.112 8.914 -0.352 1.00 95.25 90 GLU A N 1
ATOM 688 C CA . GLU A 1 90 ? -5.470 9.406 -0.142 1.00 95.25 90 GLU A CA 1
ATOM 689 C C . GLU A 1 90 ? -6.109 8.755 1.091 1.00 95.25 90 GLU A C 1
ATOM 691 O O . GLU A 1 90 ? -6.621 9.466 1.958 1.00 95.25 90 GLU A O 1
ATOM 696 N N . ASN A 1 91 ? -5.994 7.431 1.251 1.00 94.94 91 ASN A N 1
ATOM 697 C CA . ASN A 1 91 ? -6.508 6.735 2.432 1.00 94.94 91 ASN A CA 1
ATOM 698 C C . ASN A 1 91 ? -5.867 7.257 3.732 1.00 94.94 91 ASN A C 1
ATOM 700 O O . ASN A 1 91 ? -6.566 7.500 4.718 1.00 94.94 91 ASN A O 1
ATOM 704 N N . CYS A 1 92 ? -4.550 7.498 3.735 1.00 93.19 92 CYS A N 1
ATOM 705 C CA . CYS A 1 92 ? -3.858 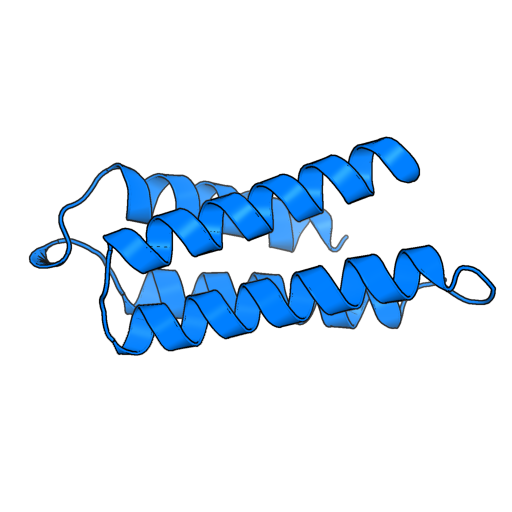8.124 4.864 1.00 93.19 92 CYS A CA 1
ATOM 706 C C . CYS A 1 92 ? -4.383 9.536 5.158 1.00 93.19 92 CYS A C 1
ATOM 708 O O . CYS A 1 92 ? -4.637 9.865 6.318 1.00 93.19 92 CYS A O 1
ATOM 710 N N . THR A 1 93 ? -4.572 10.358 4.124 1.00 93.44 93 THR A N 1
ATOM 711 C CA . THR A 1 93 ? -5.097 11.725 4.256 1.00 93.44 93 THR A CA 1
ATOM 712 C C . THR A 1 93 ? -6.509 11.726 4.836 1.00 93.44 93 THR A C 1
ATOM 714 O O . THR A 1 93 ? -6.784 12.456 5.789 1.00 93.44 93 THR A O 1
ATOM 717 N N . ASN A 1 94 ? -7.388 10.871 4.314 1.00 91.50 94 ASN A N 1
ATOM 718 C CA . ASN A 1 94 ? -8.776 10.766 4.754 1.00 91.50 94 ASN A CA 1
ATOM 719 C C . ASN A 1 94 ? -8.872 10.253 6.195 1.00 91.50 94 ASN A C 1
ATOM 721 O O . ASN A 1 94 ? -9.579 10.845 7.011 1.00 91.50 94 ASN A O 1
ATOM 725 N N . CYS A 1 95 ? -8.101 9.217 6.546 1.00 90.94 95 CYS A N 1
ATOM 726 C CA . CYS A 1 95 ? -8.034 8.718 7.918 1.00 90.94 95 CYS A CA 1
ATOM 727 C C . CYS A 1 95 ? -7.545 9.797 8.893 1.00 90.94 95 CYS A C 1
ATOM 729 O O . CYS A 1 95 ? -8.116 9.961 9.969 1.00 90.94 95 CYS A O 1
ATOM 731 N N . HIS A 1 96 ? -6.483 10.530 8.544 1.00 91.69 96 HIS A N 1
ATOM 732 C CA . HIS A 1 96 ? -5.953 11.579 9.411 1.00 91.69 96 HIS A CA 1
ATOM 733 C C . HIS A 1 96 ? -6.921 12.753 9.549 1.00 91.69 96 HIS A C 1
ATOM 735 O O . HIS A 1 96 ? -7.086 13.239 10.655 1.00 91.69 96 HIS A O 1
ATOM 741 N N . ARG A 1 97 ? -7.620 13.159 8.484 1.00 92.00 97 ARG A N 1
ATOM 742 C CA . ARG A 1 97 ? -8.639 14.217 8.568 1.00 92.00 97 ARG A CA 1
ATOM 743 C C . ARG A 1 97 ? -9.793 13.859 9.512 1.00 92.00 97 ARG A C 1
ATOM 745 O O . ARG A 1 97 ? -10.358 14.750 10.130 1.00 92.00 97 ARG A O 1
ATOM 752 N N . ALA A 1 98 ? -10.170 12.583 9.585 1.00 89.19 98 ALA A N 1
ATOM 753 C CA . ALA A 1 98 ? -11.303 12.137 10.395 1.00 89.19 98 ALA A CA 1
ATOM 754 C C . ALA A 1 98 ? -10.953 11.885 11.874 1.00 89.19 98 ALA A C 1
ATOM 756 O O . ALA A 1 98 ? -11.830 11.994 12.727 1.00 89.19 98 ALA A O 1
ATOM 757 N N . TYR A 1 99 ? -9.703 11.519 12.180 1.00 85.00 99 TYR A N 1
ATOM 758 C CA . TYR A 1 99 ? -9.331 10.972 13.495 1.00 85.00 99 TYR A CA 1
ATOM 759 C C . TYR A 1 99 ? -8.066 11.586 14.127 1.00 85.00 99 TYR A C 1
ATOM 761 O O . TYR A 1 99 ? -7.579 11.051 15.128 1.00 85.00 99 TYR A O 1
ATOM 769 N N . ARG A 1 100 ? -7.507 12.660 13.558 1.00 82.50 100 ARG A N 1
ATOM 770 C CA . ARG A 1 100 ? -6.446 13.485 14.161 1.00 82.50 100 ARG A CA 1
ATOM 771 C C . ARG A 1 100 ? -6.887 14.936 14.236 1.00 82.50 100 ARG A C 1
ATOM 773 O O . ARG A 1 100 ? -6.482 15.576 15.227 1.00 82.50 100 ARG A O 1
#

Solvent-accessible surface area (backbone atoms only — not comparable to full-atom values): 5243 Å² total; per-residue (Å²): 114,61,60,77,55,41,51,61,30,51,55,49,44,53,51,48,64,73,76,42,56,63,93,71,42,61,44,66,59,48,28,56,34,19,48,51,35,18,49,42,14,54,54,47,50,75,54,85,36,83,92,34,68,68,58,34,52,58,19,49,50,39,20,52,36,14,48,51,34,25,57,32,35,74,72,54,41,55,71,60,35,49,56,35,51,48,52,45,52,49,49,53,51,54,52,43,74,75,74,108